Protein AF-A0A7V2WUD1-F1 (afdb_monomer)

Secondary structure (DSSP, 8-state):
-----HHHHHHHHHTGGGHHHHHH-HHHHSGGGSHHHHHHHHHHHHHHHS----------

pLDDT: mean 79.83, std 10.62, range [43.5, 90.19]

Structure (mmCIF, N/CA/C/O backbone):
data_AF-A0A7V2WUD1-F1
#
_entry.id   AF-A0A7V2WUD1-F1
#
loop_
_atom_site.group_PDB
_atom_site.id
_atom_site.type_symbol
_atom_site.label_atom_id
_atom_site.label_alt_id
_atom_site.label_comp_id
_atom_site.label_asym_id
_atom_site.label_entity_id
_atom_site.label_seq_id
_atom_site.pdbx_PDB_ins_code
_atom_site.Cartn_x
_atom_site.Cartn_y
_atom_site.Cartn_z
_atom_site.occupancy
_atom_site.B_iso_or_equiv
_atom_site.auth_seq_id
_atom_site.auth_comp_id
_atom_site.auth_asym_id
_atom_site.auth_atom_id
_atom_site.pdbx_PDB_model_num
ATOM 1 N N . ALA A 1 1 ? 29.314 -2.346 4.077 1.00 43.50 1 ALA A N 1
ATOM 2 C CA . ALA A 1 1 ? 28.286 -1.288 4.191 1.00 43.50 1 ALA A CA 1
ATOM 3 C C . ALA A 1 1 ? 27.236 -1.506 3.109 1.00 43.50 1 ALA A C 1
ATOM 5 O O . ALA A 1 1 ? 27.576 -1.455 1.932 1.00 43.50 1 ALA A O 1
ATOM 6 N N . ASN A 1 2 ? 26.011 -1.851 3.507 1.00 57.91 2 ASN A N 1
ATOM 7 C CA . ASN A 1 2 ? 24.908 -2.204 2.610 1.00 57.91 2 ASN A CA 1
ATOM 8 C C . ASN A 1 2 ? 24.484 -0.977 1.783 1.00 57.91 2 ASN A C 1
ATOM 10 O O . ASN A 1 2 ? 23.862 -0.059 2.311 1.00 57.91 2 ASN A O 1
ATOM 14 N N . LYS A 1 3 ? 24.867 -0.922 0.502 1.00 64.00 3 LYS A N 1
ATOM 15 C CA . LYS A 1 3 ? 24.605 0.222 -0.389 1.00 64.00 3 LYS A CA 1
ATOM 16 C C . LYS A 1 3 ? 23.249 0.072 -1.081 1.00 64.00 3 LYS A C 1
ATOM 18 O O . LYS A 1 3 ? 23.175 -0.001 -2.304 1.00 64.00 3 LYS A O 1
ATOM 23 N N . LEU A 1 4 ? 22.168 0.031 -0.309 1.00 75.94 4 LEU A N 1
ATOM 24 C CA . LEU A 1 4 ? 20.858 0.336 -0.878 1.00 75.94 4 LEU A CA 1
ATOM 25 C C . LEU A 1 4 ? 20.773 1.857 -0.984 1.00 75.94 4 LEU A C 1
ATOM 27 O O . LEU A 1 4 ? 20.702 2.556 0.025 1.00 75.94 4 LEU A O 1
ATOM 31 N N . THR A 1 5 ? 20.868 2.385 -2.205 1.00 84.62 5 THR A N 1
ATOM 32 C CA . THR A 1 5 ? 20.771 3.829 -2.418 1.00 84.62 5 THR A CA 1
ATOM 33 C C . THR A 1 5 ? 19.365 4.315 -2.047 1.00 84.62 5 THR A C 1
ATOM 35 O O . THR A 1 5 ? 18.382 3.600 -2.279 1.00 84.62 5 THR A O 1
ATOM 38 N N . PRO A 1 6 ? 19.216 5.549 -1.534 1.00 85.56 6 PRO A N 1
ATOM 39 C CA . PRO A 1 6 ? 17.899 6.129 -1.266 1.00 85.56 6 PRO A CA 1
ATOM 40 C C . PRO A 1 6 ? 16.978 6.117 -2.496 1.00 85.56 6 PRO A C 1
ATOM 42 O O . PRO A 1 6 ? 15.769 5.945 -2.374 1.00 85.56 6 PRO A O 1
ATOM 45 N N . SER A 1 7 ? 17.552 6.227 -3.699 1.00 85.69 7 SER A N 1
ATOM 46 C CA . SER A 1 7 ? 16.817 6.128 -4.962 1.00 85.69 7 SER A CA 1
ATOM 47 C C . SER A 1 7 ? 16.239 4.732 -5.219 1.00 85.69 7 SER A C 1
ATOM 49 O O . SER A 1 7 ? 15.131 4.622 -5.745 1.00 85.69 7 SER A O 1
ATOM 51 N N . LEU A 1 8 ? 16.940 3.665 -4.826 1.00 85.25 8 LEU A N 1
ATOM 52 C CA . LEU A 1 8 ? 16.446 2.292 -4.933 1.00 85.25 8 LEU A CA 1
ATOM 53 C C . LEU A 1 8 ? 15.336 2.016 -3.911 1.00 85.25 8 LEU A C 1
ATOM 55 O O . LEU A 1 8 ? 14.314 1.430 -4.262 1.00 85.25 8 LEU A O 1
ATOM 59 N N . LEU A 1 9 ? 15.497 2.509 -2.680 1.00 85.69 9 LEU A N 1
ATOM 60 C CA . LEU A 1 9 ? 14.456 2.458 -1.648 1.00 85.69 9 LEU A CA 1
ATOM 61 C C . LEU A 1 9 ? 13.189 3.193 -2.100 1.00 85.69 9 LEU A C 1
ATOM 63 O O . LEU A 1 9 ? 12.092 2.647 -2.010 1.00 85.69 9 LEU A O 1
ATOM 67 N N . ALA A 1 10 ? 13.334 4.393 -2.670 1.00 86.38 10 ALA A N 1
ATOM 68 C CA . ALA A 1 10 ? 12.206 5.151 -3.205 1.00 86.38 10 ALA A CA 1
ATOM 69 C C . ALA A 1 10 ? 11.458 4.383 -4.312 1.00 86.38 10 ALA A C 1
ATOM 71 O O . ALA A 1 10 ? 10.227 4.355 -4.308 1.00 86.38 10 ALA A O 1
ATOM 72 N N . LYS A 1 11 ? 12.182 3.713 -5.221 1.00 86.06 11 LYS A N 1
ATOM 73 C CA . LYS A 1 11 ? 11.583 2.853 -6.260 1.00 86.06 11 LYS A CA 1
ATOM 74 C C . LYS A 1 11 ? 10.869 1.632 -5.674 1.00 86.06 11 LYS A C 1
ATOM 76 O O . LYS A 1 11 ? 9.809 1.247 -6.166 1.00 86.06 11 LYS A O 1
ATOM 81 N N . ALA A 1 12 ? 11.410 1.036 -4.612 1.00 85.12 12 ALA A N 1
ATOM 82 C CA . ALA A 1 12 ? 10.770 -0.082 -3.924 1.00 85.12 12 ALA A CA 1
ATOM 83 C C . ALA A 1 12 ? 9.434 0.333 -3.281 1.00 85.12 12 ALA A C 1
ATOM 85 O O . ALA A 1 12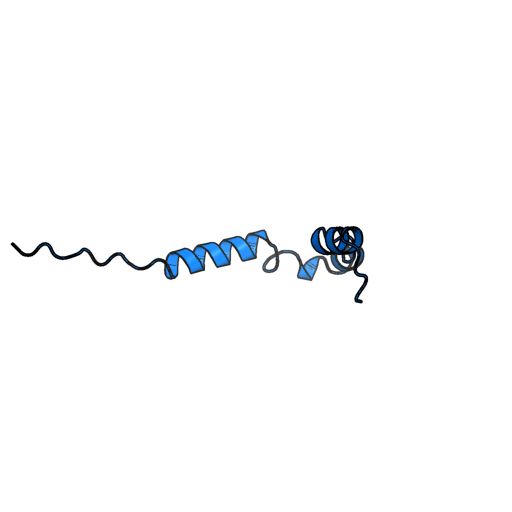 ? 8.429 -0.343 -3.494 1.00 85.12 12 ALA A O 1
ATOM 86 N N . PHE A 1 13 ? 9.395 1.472 -2.577 1.00 83.12 13 PHE A N 1
ATOM 87 C CA . PHE A 1 13 ? 8.171 1.974 -1.935 1.00 83.12 13 PHE A CA 1
ATOM 88 C C . PHE A 1 13 ? 7.095 2.415 -2.928 1.00 83.12 13 PHE A C 1
ATOM 90 O O . PHE A 1 13 ? 5.916 2.163 -2.694 1.00 83.12 13 PHE A O 1
ATOM 97 N N . ARG A 1 14 ? 7.482 3.029 -4.054 1.00 86.75 14 ARG A N 1
ATOM 98 C CA . ARG A 1 14 ? 6.539 3.357 -5.141 1.00 86.75 14 ARG A CA 1
ATOM 99 C C . ARG A 1 14 ? 5.944 2.110 -5.795 1.00 86.75 14 ARG A C 1
ATOM 101 O O . ARG A 1 14 ? 4.882 2.180 -6.402 1.00 86.75 14 ARG A O 1
ATOM 108 N N . GLY A 1 15 ? 6.608 0.965 -5.642 1.00 87.44 15 GLY A N 1
ATOM 109 C CA . GLY A 1 15 ? 6.207 -0.290 -6.260 1.00 87.44 15 GLY A CA 1
ATOM 110 C C . GLY A 1 15 ? 6.740 -0.466 -7.681 1.00 87.44 15 GLY A C 1
ATOM 111 O O . GLY A 1 15 ? 6.319 -1.406 -8.353 1.00 87.44 15 GLY A O 1
ATOM 112 N N . ASP A 1 16 ? 7.689 0.370 -8.117 1.00 86.81 16 ASP A N 1
ATOM 113 C CA . ASP A 1 16 ? 8.277 0.328 -9.463 1.00 86.81 16 ASP A CA 1
ATOM 114 C C . ASP A 1 16 ? 8.942 -1.032 -9.729 1.00 86.81 16 ASP A C 1
ATOM 116 O O . ASP A 1 16 ? 8.810 -1.603 -10.809 1.00 86.81 16 ASP A O 1
ATOM 120 N N . LEU A 1 17 ? 9.586 -1.605 -8.705 1.00 86.94 17 LEU A N 1
ATOM 121 C CA . LEU A 1 17 ? 10.243 -2.917 -8.789 1.00 86.94 17 LEU A CA 1
ATOM 122 C C . LEU A 1 17 ? 9.256 -4.090 -8.899 1.00 86.94 17 LEU A C 1
ATOM 124 O O . LEU A 1 17 ? 9.621 -5.164 -9.362 1.00 86.94 17 LEU A O 1
ATOM 128 N N . THR A 1 18 ? 8.004 -3.896 -8.484 1.00 86.19 18 THR A N 1
ATOM 129 C CA . THR A 1 18 ? 6.955 -4.930 -8.474 1.00 86.19 18 THR A CA 1
ATOM 130 C C . THR A 1 18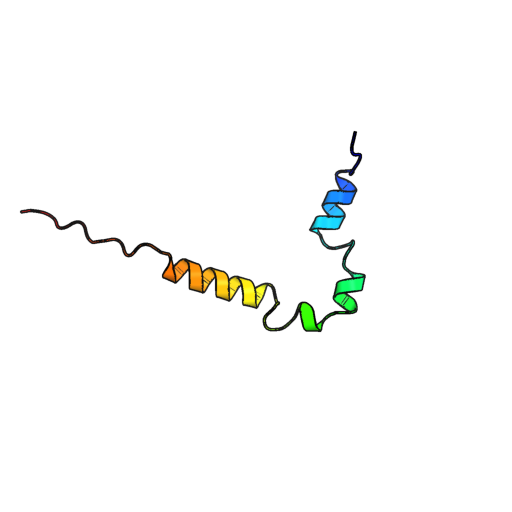 ? 5.851 -4.654 -9.498 1.00 86.19 18 THR A C 1
ATOM 132 O O . THR A 1 18 ? 4.840 -5.354 -9.528 1.00 86.19 18 THR A O 1
ATOM 135 N N . ALA A 1 19 ? 6.037 -3.662 -10.374 1.00 87.56 19 ALA A N 1
ATOM 136 C CA . ALA A 1 19 ? 5.037 -3.249 -11.353 1.00 87.56 19 ALA A CA 1
ATOM 137 C C . ALA A 1 19 ? 4.673 -4.373 -12.337 1.00 87.56 19 ALA A C 1
ATOM 139 O O . ALA A 1 19 ? 3.494 -4.595 -12.600 1.00 87.56 19 ALA A O 1
ATOM 140 N N . ASN A 1 20 ? 5.663 -5.115 -12.849 1.00 88.81 20 ASN A N 1
ATOM 141 C CA . ASN A 1 20 ? 5.406 -6.208 -13.793 1.00 88.81 20 ASN A CA 1
ATOM 142 C C . ASN A 1 20 ? 4.658 -7.372 -13.121 1.00 88.81 20 ASN A C 1
ATOM 144 O O . ASN A 1 20 ? 3.687 -7.887 -13.663 1.00 88.81 20 ASN A O 1
ATOM 148 N N . TRP A 1 21 ? 5.037 -7.707 -11.885 1.00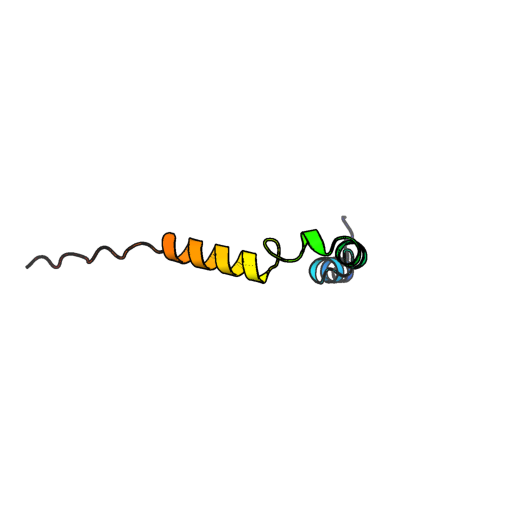 88.62 21 TRP A N 1
ATOM 149 C CA . TRP A 1 21 ? 4.339 -8.718 -11.091 1.00 88.62 21 TRP A CA 1
ATOM 150 C C . TRP A 1 21 ? 2.870 -8.342 -10.851 1.00 88.62 21 TRP A C 1
ATOM 152 O O . TRP A 1 21 ? 1.990 -9.174 -11.047 1.00 88.62 21 TRP A O 1
ATOM 162 N N . ARG A 1 22 ? 2.581 -7.075 -10.519 1.00 87.38 22 ARG A N 1
ATOM 163 C CA . ARG A 1 22 ? 1.198 -6.588 -10.351 1.00 87.38 22 ARG A CA 1
ATOM 164 C C . ARG A 1 22 ? 0.374 -6.662 -11.636 1.00 87.38 22 ARG A C 1
ATOM 166 O O . ARG A 1 22 ? -0.811 -6.956 -11.562 1.00 87.38 22 ARG A O 1
ATOM 173 N N . LYS A 1 23 ? 0.988 -6.418 -12.801 1.00 86.44 23 LYS A N 1
ATOM 174 C CA . LYS A 1 23 ? 0.319 -6.577 -14.105 1.00 86.44 23 LYS A CA 1
ATOM 175 C C . LYS A 1 23 ? -0.027 -8.036 -14.402 1.00 86.44 23 LYS A C 1
ATOM 177 O O . LYS A 1 23 ? -1.061 -8.289 -15.001 1.00 86.44 23 LYS A O 1
ATOM 182 N N . GLN A 1 24 ? 0.832 -8.969 -13.993 1.00 89.56 24 GLN A N 1
ATOM 183 C CA . GLN A 1 24 ? 0.636 -10.406 -14.210 1.00 89.56 24 GLN A CA 1
ATOM 184 C C . GLN A 1 24 ? -0.294 -11.053 -13.179 1.00 89.56 24 GLN A C 1
ATOM 186 O O . GLN A 1 24 ? -0.864 -12.098 -13.458 1.00 89.56 24 GLN A O 1
ATOM 191 N N . ASN A 1 25 ? -0.462 -10.439 -12.005 1.00 85.88 25 ASN A N 1
ATOM 192 C CA . ASN A 1 25 ? -1.276 -10.971 -10.912 1.00 85.88 25 ASN A CA 1
ATOM 193 C C . ASN A 1 25 ? -2.385 -9.986 -10.496 1.00 85.88 25 ASN A C 1
ATOM 195 O O . ASN A 1 25 ? -2.443 -9.600 -9.323 1.00 85.88 25 ASN A O 1
ATOM 199 N N . PRO A 1 26 ? -3.255 -9.540 -11.423 1.00 82.81 26 PRO A N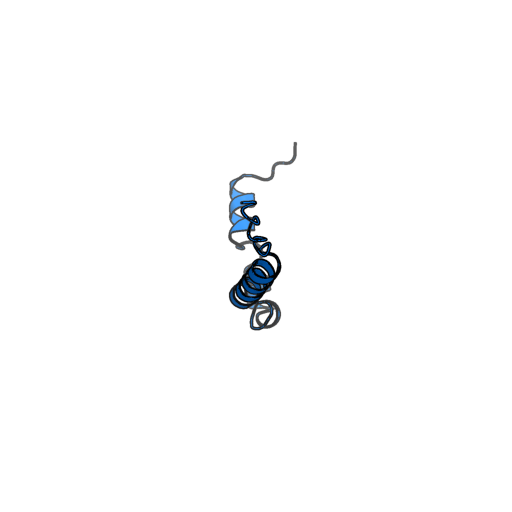 1
ATOM 200 C CA . PRO A 1 26 ? -4.3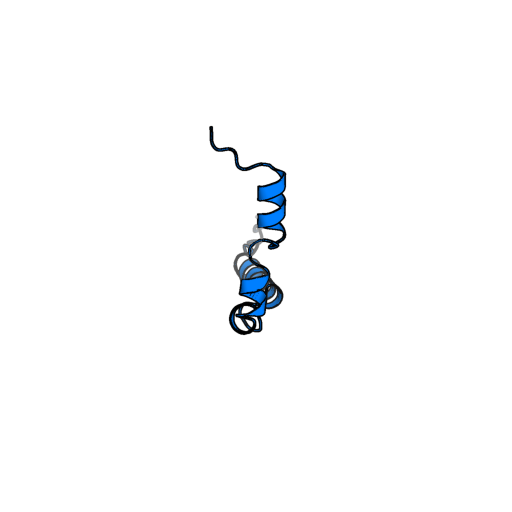14 -8.586 -11.104 1.00 82.81 26 PRO A CA 1
ATOM 201 C C . PRO A 1 26 ? -5.305 -9.155 -10.077 1.00 82.81 26 PRO A C 1
ATOM 203 O O . PRO A 1 26 ? -5.771 -8.423 -9.204 1.00 82.81 26 PRO A O 1
ATOM 206 N N . ASP A 1 27 ? -5.563 -10.461 -10.100 1.00 82.31 27 ASP A N 1
ATOM 207 C CA . ASP A 1 27 ? -6.533 -11.123 -9.216 1.00 82.31 27 ASP A CA 1
ATOM 208 C C . ASP A 1 27 ? -6.085 -11.125 -7.746 1.00 82.31 27 ASP A C 1
ATOM 210 O O . ASP A 1 27 ? -6.901 -11.062 -6.830 1.00 82.31 27 ASP A O 1
ATOM 214 N N . LEU A 1 28 ? -4.768 -11.118 -7.503 1.00 80.69 28 LEU A N 1
ATOM 215 C CA . LEU A 1 28 ? -4.193 -11.103 -6.154 1.00 80.69 28 LEU A CA 1
ATOM 216 C C . LEU A 1 28 ? -4.158 -9.706 -5.524 1.00 80.69 28 LEU A C 1
ATOM 218 O O . LEU A 1 28 ? -3.963 -9.590 -4.316 1.00 80.69 28 LEU A O 1
ATOM 222 N N . ILE A 1 29 ? -4.327 -8.646 -6.318 1.00 80.38 29 ILE A N 1
ATOM 223 C CA . ILE A 1 29 ? -4.285 -7.246 -5.855 1.00 80.38 29 ILE A CA 1
ATOM 224 C C . ILE A 1 29 ? -5.639 -6.533 -5.966 1.00 80.38 29 ILE A C 1
ATOM 226 O O . ILE A 1 29 ? -5.779 -5.390 -5.522 1.00 80.38 29 ILE A O 1
ATOM 230 N N . THR A 1 30 ? -6.632 -7.181 -6.569 1.00 77.25 30 THR A N 1
ATOM 231 C CA . THR A 1 30 ? -7.994 -6.663 -6.727 1.00 77.25 30 THR A CA 1
ATOM 232 C C . THR A 1 30 ? -8.957 -7.334 -5.742 1.00 77.25 30 THR A C 1
ATOM 234 O O . THR A 1 30 ? -8.566 -8.164 -4.920 1.00 77.25 30 THR A O 1
ATOM 237 N N . GLY A 1 31 ? -10.217 -6.886 -5.737 1.00 79.31 31 GLY A N 1
ATOM 238 C CA . GLY A 1 31 ? -11.259 -7.441 -4.872 1.00 79.31 31 GLY A CA 1
ATOM 239 C C . GLY A 1 31 ? -10.935 -7.311 -3.382 1.00 79.31 31 GLY A C 1
ATOM 240 O O . GLY A 1 31 ? -10.704 -6.210 -2.876 1.00 79.31 31 GLY A O 1
ATOM 241 N N . GLU A 1 32 ? -10.916 -8.446 -2.685 1.00 75.44 32 GLU A N 1
ATOM 242 C CA . GLU A 1 32 ? -10.714 -8.530 -1.233 1.00 75.44 32 GLU A CA 1
ATOM 243 C C . GLU A 1 32 ? -9.304 -8.130 -0.781 1.00 75.44 32 GLU A C 1
ATOM 245 O O . GLU A 1 32 ? -9.138 -7.619 0.330 1.00 75.44 32 GLU A O 1
ATOM 250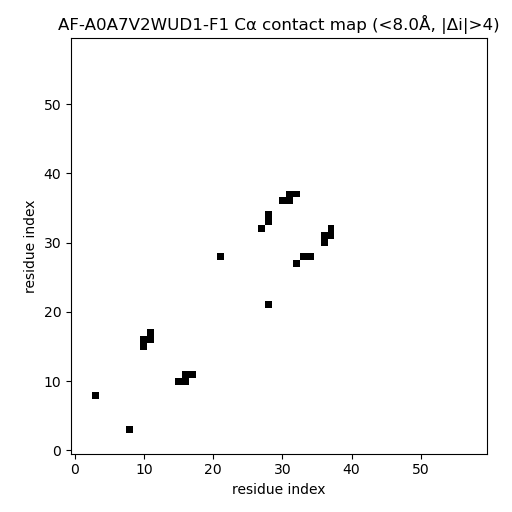 N N . 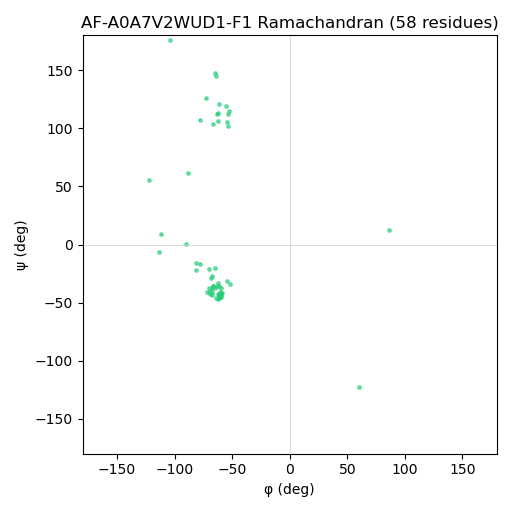ASN A 1 33 ? -8.306 -8.297 -1.654 1.00 78.44 33 ASN A N 1
ATOM 251 C CA . ASN A 1 33 ? -6.911 -7.926 -1.396 1.00 78.44 33 ASN A CA 1
ATOM 252 C C . ASN A 1 33 ? -6.590 -6.487 -1.825 1.00 78.44 33 ASN A C 1
ATOM 254 O O . ASN A 1 33 ? -5.462 -6.016 -1.671 1.00 78.44 33 ASN A O 1
ATOM 258 N N . SER A 1 34 ? -7.580 -5.758 -2.350 1.00 82.25 34 SER A N 1
ATOM 259 C CA . SER A 1 34 ? -7.408 -4.355 -2.706 1.00 82.25 34 SER A CA 1
ATOM 260 C C . SER A 1 34 ? -7.122 -3.503 -1.471 1.00 82.25 34 SER A C 1
ATOM 262 O O . SER A 1 34 ? -7.728 -3.677 -0.410 1.00 82.25 34 SER A O 1
ATOM 264 N N . ALA A 1 35 ? -6.282 -2.479 -1.641 1.00 81.44 35 ALA A N 1
ATOM 265 C CA . ALA A 1 35 ? -6.010 -1.483 -0.607 1.00 81.44 35 ALA A CA 1
ATOM 266 C C . ALA A 1 35 ? -7.299 -0.863 -0.030 1.00 81.44 35 ALA A C 1
ATOM 268 O O . ALA A 1 35 ? -7.373 -0.577 1.165 1.00 81.44 35 ALA A O 1
ATOM 269 N N . LYS A 1 36 ? -8.344 -0.704 -0.854 1.00 84.44 36 LYS A N 1
ATOM 270 C CA . LYS A 1 36 ? -9.644 -0.177 -0.415 1.00 84.44 36 LYS A CA 1
ATOM 271 C C . LYS A 1 36 ? -10.383 -1.152 0.508 1.00 84.44 36 LYS A C 1
ATOM 273 O O . LYS A 1 36 ? -10.933 -0.722 1.522 1.00 84.44 36 LYS A O 1
ATOM 278 N N . ALA A 1 37 ? -10.376 -2.443 0.179 1.00 85.00 37 ALA A N 1
ATOM 279 C CA . ALA A 1 37 ? -10.997 -3.485 0.991 1.00 85.00 37 ALA A CA 1
ATOM 280 C C . ALA A 1 37 ? -10.252 -3.661 2.323 1.00 85.00 37 ALA A C 1
ATOM 282 O O . ALA A 1 37 ? -10.876 -3.684 3.386 1.00 85.00 37 ALA A O 1
ATOM 283 N N . LEU A 1 38 ? -8.915 -3.663 2.287 1.00 86.06 38 LEU A N 1
ATOM 284 C CA . LEU A 1 38 ? -8.090 -3.714 3.492 1.00 86.06 38 LEU A CA 1
ATOM 285 C C . LEU A 1 38 ? -8.325 -2.495 4.400 1.00 86.06 38 LEU A C 1
ATOM 287 O O . LEU A 1 38 ? -8.506 -2.658 5.605 1.00 86.06 38 LEU A O 1
ATOM 291 N N . LEU A 1 39 ? -8.405 -1.283 3.838 1.00 87.19 39 LEU A N 1
ATOM 292 C CA . LEU A 1 39 ? -8.726 -0.074 4.607 1.00 87.19 39 LEU A CA 1
ATOM 293 C C . LEU A 1 39 ? -10.103 -0.147 5.272 1.00 87.19 39 LEU A C 1
ATOM 295 O O . LEU A 1 39 ? -10.247 0.279 6.418 1.00 87.19 39 LEU A O 1
ATOM 299 N N . ALA A 1 40 ? -11.111 -0.682 4.580 1.00 89.56 40 ALA A N 1
ATOM 300 C CA . ALA A 1 40 ? -12.435 -0.875 5.163 1.00 89.56 40 ALA A CA 1
ATOM 301 C C . ALA A 1 40 ? -12.389 -1.852 6.351 1.00 89.56 40 ALA A C 1
ATOM 303 O O . ALA A 1 40 ? -12.955 -1.554 7.404 1.00 89.56 40 ALA A O 1
ATOM 304 N N . ARG A 1 41 ? -11.645 -2.962 6.224 1.00 89.06 41 ARG A N 1
ATOM 305 C CA . ARG A 1 41 ? -11.429 -3.932 7.313 1.00 89.06 41 ARG A CA 1
ATOM 306 C C . ARG A 1 41 ? -10.714 -3.300 8.506 1.00 89.06 41 ARG A C 1
ATOM 308 O O . ARG A 1 41 ? -11.176 -3.465 9.629 1.00 89.06 41 ARG A O 1
ATOM 315 N N . ILE A 1 42 ? -9.649 -2.528 8.271 1.00 89.81 42 ILE A N 1
ATOM 316 C CA . ILE A 1 42 ? -8.915 -1.826 9.338 1.00 89.81 42 ILE A CA 1
ATOM 317 C C 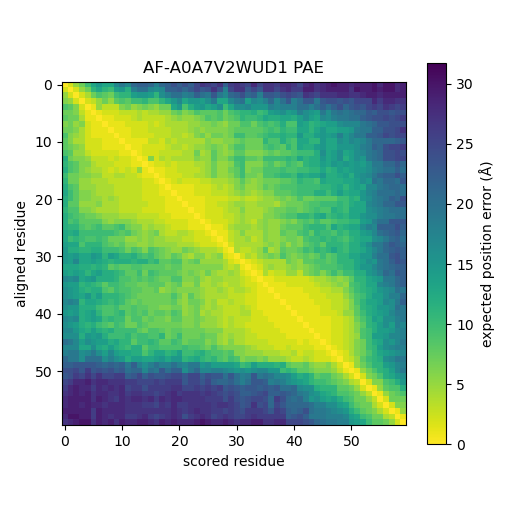. ILE A 1 42 ? -9.827 -0.837 10.067 1.00 89.81 42 ILE A C 1
ATOM 319 O O . ILE A 1 42 ? -9.827 -0.808 11.293 1.00 89.81 42 ILE A O 1
ATOM 323 N N . LYS A 1 43 ? -10.627 -0.045 9.341 1.00 90.19 43 LYS A N 1
ATOM 324 C CA . LYS A 1 43 ? -11.575 0.893 9.962 1.00 90.19 43 LYS A CA 1
ATOM 325 C C . LYS A 1 43 ? -12.622 0.162 10.798 1.00 90.19 43 LYS A C 1
ATOM 327 O O . LYS A 1 43 ? -12.847 0.546 11.939 1.00 90.19 43 LYS A O 1
ATOM 332 N N . ALA A 1 44 ? -13.216 -0.903 10.262 1.00 89.69 44 ALA A N 1
ATOM 333 C CA . ALA A 1 44 ? -14.183 -1.713 10.997 1.00 89.69 44 ALA A CA 1
ATOM 334 C C . ALA A 1 44 ? -13.573 -2.300 12.279 1.00 89.69 44 ALA A C 1
ATOM 336 O O . ALA A 1 44 ? -14.208 -2.280 13.331 1.00 89.69 44 ALA A O 1
ATOM 337 N N . GLU A 1 45 ? -12.332 -2.779 12.210 1.00 89.25 45 GLU A N 1
ATOM 338 C CA . GLU A 1 45 ? -11.628 -3.321 13.369 1.00 89.25 45 GLU A CA 1
ATOM 339 C C . GLU A 1 45 ? -11.263 -2.230 14.384 1.00 89.25 45 GLU A C 1
ATOM 341 O O . GLU A 1 45 ? -11.461 -2.416 15.582 1.00 89.25 45 GLU A O 1
ATOM 346 N N . GLN A 1 46 ? -10.831 -1.049 13.931 1.00 88.31 46 GLN A N 1
ATOM 347 C CA . GLN A 1 46 ? -10.600 0.093 14.816 1.00 88.31 46 GLN A CA 1
ATOM 348 C C . GLN A 1 46 ? -11.870 0.522 15.554 1.00 88.31 46 GLN A C 1
ATOM 350 O O . GLN A 1 46 ? -11.800 0.773 16.752 1.00 88.31 46 GLN A O 1
ATOM 355 N N . GLU A 1 47 ? -13.027 0.582 14.888 1.00 86.62 47 GLU A N 1
ATOM 356 C CA . GLU A 1 47 ? -14.294 0.916 15.557 1.00 86.62 47 GLU A CA 1
ATOM 357 C C . GLU A 1 47 ? -14.666 -0.106 16.643 1.00 86.62 47 GLU A C 1
ATOM 359 O O . GLU A 1 47 ? -15.179 0.282 17.691 1.00 86.62 47 GLU A O 1
ATOM 364 N N . LYS A 1 48 ? -14.364 -1.397 16.444 1.00 84.69 48 LYS A N 1
ATOM 365 C CA . LYS A 1 48 ? -14.558 -2.432 17.477 1.00 84.69 48 LYS A CA 1
ATOM 366 C C . LYS A 1 48 ? -13.569 -2.298 18.634 1.00 84.69 48 LYS A C 1
ATOM 368 O O . LYS A 1 48 ? -13.933 -2.549 19.780 1.00 84.69 48 LYS A O 1
ATOM 373 N N . LEU A 1 49 ? -12.325 -1.927 18.328 1.00 82.06 49 LEU A N 1
ATOM 374 C CA . LEU A 1 49 ? -11.250 -1.750 19.305 1.00 82.06 49 LEU A CA 1
ATOM 375 C C . LEU A 1 49 ? -11.355 -0.431 20.075 1.00 82.06 49 LEU A C 1
ATOM 377 O O . LEU A 1 49 ? -10.723 -0.301 21.126 1.00 82.06 49 LEU A O 1
ATOM 381 N N . LYS A 1 50 ? -12.137 0.548 19.592 1.00 75.62 50 LYS A N 1
ATOM 382 C CA . LYS A 1 50 ? -12.369 1.795 20.323 1.00 75.62 50 LYS A CA 1
ATOM 383 C C . LYS A 1 50 ? -12.902 1.455 21.717 1.00 75.62 50 LYS A C 1
ATOM 385 O O . LYS A 1 50 ? -13.976 0.859 21.840 1.00 75.62 50 LYS A O 1
ATOM 390 N N . PRO A 1 51 ? -12.189 1.843 22.788 1.00 68.19 51 PRO A N 1
ATOM 391 C CA . PRO A 1 51 ? -12.642 1.554 24.134 1.00 68.19 51 PRO A CA 1
ATOM 392 C C . PRO A 1 51 ? -13.984 2.254 24.350 1.00 68.19 51 PRO A C 1
ATOM 394 O O . PRO A 1 51 ? -14.078 3.480 24.245 1.00 68.19 51 PRO A O 1
ATOM 397 N N . LYS A 1 52 ? -15.035 1.482 24.669 1.00 66.12 52 LYS A N 1
ATOM 398 C CA . LYS A 1 52 ? -16.290 2.036 25.194 1.00 66.12 52 LYS A CA 1
ATOM 399 C C . LYS A 1 52 ? -15.915 2.871 26.410 1.00 66.12 52 LYS A C 1
ATOM 401 O O . LYS A 1 52 ? -15.566 2.315 27.452 1.00 66.12 52 LYS A O 1
ATOM 406 N N . ARG A 1 53 ? -15.939 4.201 26.269 1.00 64.62 53 ARG A N 1
ATOM 407 C CA . ARG A 1 53 ? -15.719 5.138 27.374 1.00 64.62 53 ARG A CA 1
ATOM 408 C C . ARG A 1 53 ? -16.705 4.751 28.472 1.00 64.62 53 ARG A C 1
ATOM 410 O O . ARG A 1 53 ? -17.895 5.031 28.354 1.00 64.62 53 ARG A O 1
ATOM 417 N N . LYS A 1 54 ? -16.236 4.063 29.519 1.00 63.72 54 LYS A N 1
ATOM 418 C CA . LYS A 1 54 ? -17.054 3.819 30.707 1.00 63.72 54 LYS A CA 1
ATOM 419 C C . LYS A 1 54 ? -17.359 5.199 31.272 1.00 63.72 54 LYS A C 1
ATOM 421 O O . LYS A 1 54 ? -16.438 5.912 31.669 1.00 63.72 54 LYS A O 1
ATOM 426 N N . ALA A 1 55 ? -18.628 5.600 31.235 1.00 64.88 55 ALA A N 1
ATOM 427 C CA . ALA A 1 55 ? -19.072 6.828 31.868 1.00 64.88 55 ALA A CA 1
ATOM 428 C C . ALA A 1 55 ? -18.603 6.783 33.326 1.00 64.88 55 ALA A C 1
ATOM 430 O O . ALA A 1 55 ? -18.984 5.891 34.088 1.00 64.88 55 ALA A O 1
ATOM 431 N N . ARG A 1 56 ? -17.695 7.692 33.691 1.00 66.88 56 ARG A N 1
ATOM 432 C CA . ARG A 1 56 ? -17.217 7.832 35.063 1.00 66.88 56 ARG A CA 1
ATOM 433 C C . ARG A 1 56 ? -18.441 8.211 35.892 1.00 66.88 56 ARG A C 1
ATOM 435 O O . ARG A 1 56 ? -18.937 9.325 35.751 1.00 66.88 56 ARG A O 1
ATOM 442 N N . LYS A 1 57 ? -18.967 7.274 36.694 1.00 64.50 57 LYS A N 1
ATOM 443 C CA . LYS A 1 57 ? -20.064 7.553 37.629 1.00 64.50 57 LYS A CA 1
ATOM 444 C C . LYS A 1 57 ? -19.633 8.738 38.495 1.00 64.50 57 LYS A C 1
ATOM 446 O O . LYS A 1 57 ? -18.676 8.623 39.260 1.00 64.50 57 LYS A O 1
ATOM 451 N N . LYS A 1 58 ? -20.306 9.879 38.334 1.00 61.47 58 LYS A N 1
ATOM 452 C CA . LYS A 1 58 ? -20.233 10.992 39.282 1.00 61.47 58 LYS A CA 1
ATOM 453 C C . LYS A 1 58 ? -20.803 10.446 40.594 1.00 61.47 58 LYS A C 1
ATOM 455 O O . LYS A 1 58 ? -21.972 10.071 40.625 1.00 61.47 58 LYS A O 1
ATOM 460 N N . LYS A 1 59 ? -19.965 10.300 41.623 1.00 55.28 59 LYS A N 1
ATOM 461 C CA . LYS A 1 59 ? -20.462 10.112 42.989 1.00 55.28 59 LYS A CA 1
ATOM 462 C C . LYS A 1 59 ? -21.021 11.463 43.441 1.00 55.28 59 LYS A C 1
ATOM 464 O O . LYS A 1 59 ? -20.333 12.469 43.266 1.00 55.28 59 LYS A O 1
ATOM 469 N N . ALA A 1 60 ? -22.278 11.443 43.878 1.00 59.25 60 ALA A N 1
ATOM 470 C CA . ALA A 1 60 ? -22.906 12.520 44.633 1.00 59.25 60 ALA A CA 1
ATOM 471 C C . ALA A 1 60 ? -22.282 12.605 46.029 1.00 59.25 60 ALA A C 1
ATOM 473 O O . ALA A 1 60 ? -21.784 11.549 46.496 1.00 59.25 60 ALA A O 1
#

Organism: Leucothrix mucor (NCBI:txid45248)

Radius of gyration: 21.16 Å; Cα contacts (8 Å, |Δi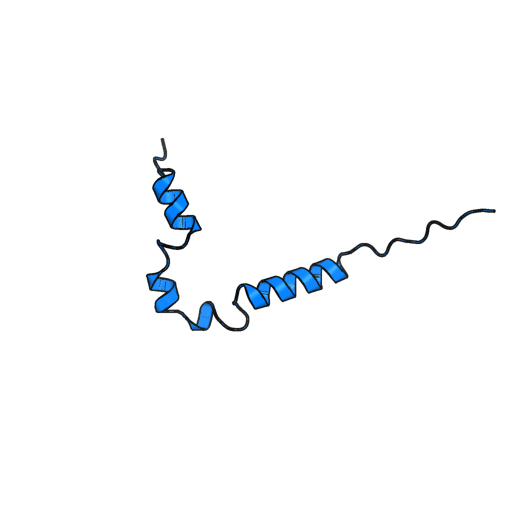|>4): 13; chains: 1; bounding box: 51×24×59 Å

Foldseek 3Di:
DDPPDVVNVVCVVVCVVVVVVCVVCVVCQDDCNDPVNVVVVVVVVVVVVPPPPPPPPDDD

Mean predicted aligned error: 11.29 Å

Sequence (60 aa):
ANKLTPSLLAKAFRGDLTANWRKQNPDLITGENSAKALLARIKAEQEKLKPKRKARKKKA

Solvent-accessible surface area (backbone atoms only — not comparable to full-atom values): 3809 Å² total; per-residue (Å²): 132,87,82,75,47,70,70,56,52,52,36,51,75,74,34,65,82,46,46,67,59,48,70,76,39,50,78,70,52,35,72,78,58,13,72,68,44,47,49,52,51,52,52,56,49,48,64,70,65,51,74,78,78,71,78,77,78,78,79,129